Protein AF-A0A964T7A7-F1 (afdb_monomer)

pLDDT: mean 76.81, std 13.92, range [49.34, 94.44]

Structure (mmCIF, N/CA/C/O backbone):
data_AF-A0A964T7A7-F1
#
_entry.id   AF-A0A964T7A7-F1
#
loop_
_atom_site.group_PDB
_atom_site.id
_atom_site.type_symbol
_atom_site.label_atom_id
_atom_site.label_alt_id
_atom_site.label_comp_id
_atom_site.label_asym_id
_atom_site.label_entity_id
_atom_site.label_seq_id
_atom_site.pdbx_PDB_ins_code
_atom_site.Cartn_x
_atom_site.Cartn_y
_atom_site.Cartn_z
_atom_site.occupancy
_atom_site.B_iso_or_equiv
_atom_site.auth_seq_id
_atom_site.auth_comp_id
_atom_site.auth_asym_id
_atom_site.auth_atom_id
_atom_site.pdbx_PDB_model_num
ATOM 1 N N . MET A 1 1 ? -8.653 9.385 23.011 1.00 59.00 1 MET A N 1
ATOM 2 C CA . MET A 1 1 ? -8.189 8.567 21.865 1.00 59.00 1 MET A CA 1
ATOM 3 C C . MET A 1 1 ? -9.128 7.377 21.705 1.00 59.00 1 MET A C 1
ATOM 5 O O . MET A 1 1 ? -9.137 6.504 22.560 1.00 59.00 1 MET A O 1
ATOM 9 N N . SER A 1 2 ? -10.001 7.378 20.697 1.00 71.25 2 SER A N 1
ATOM 10 C CA . SER A 1 2 ? -11.030 6.335 20.552 1.00 71.25 2 SER A CA 1
ATOM 11 C C . SER A 1 2 ? -10.385 5.025 20.073 1.00 71.25 2 SER A C 1
ATOM 13 O O . SER A 1 2 ? -9.613 5.054 19.118 1.00 71.25 2 SER A O 1
ATOM 15 N N . THR A 1 3 ? -10.675 3.885 20.712 1.00 72.75 3 THR A N 1
ATOM 16 C CA . THR A 1 3 ? -10.084 2.555 20.425 1.00 72.75 3 THR A CA 1
ATOM 17 C C . THR A 1 3 ? -10.106 2.189 18.934 1.00 72.75 3 THR A C 1
ATOM 19 O O . THR A 1 3 ? -9.164 1.589 18.424 1.00 72.75 3 THR A O 1
ATOM 22 N N . ARG A 1 4 ? -11.123 2.669 18.204 1.00 67.44 4 ARG A N 1
ATOM 23 C CA . ARG A 1 4 ? -11.250 2.568 16.738 1.00 67.44 4 ARG A CA 1
ATOM 24 C C . ARG A 1 4 ? -10.033 3.094 15.967 1.00 67.44 4 ARG A C 1
ATOM 26 O O . ARG A 1 4 ? -9.632 2.493 14.981 1.00 67.44 4 ARG A O 1
ATOM 33 N N . PHE A 1 5 ? -9.437 4.192 16.429 1.00 75.19 5 PHE A N 1
ATOM 34 C CA . PHE A 1 5 ? -8.289 4.818 15.779 1.00 75.19 5 PHE A 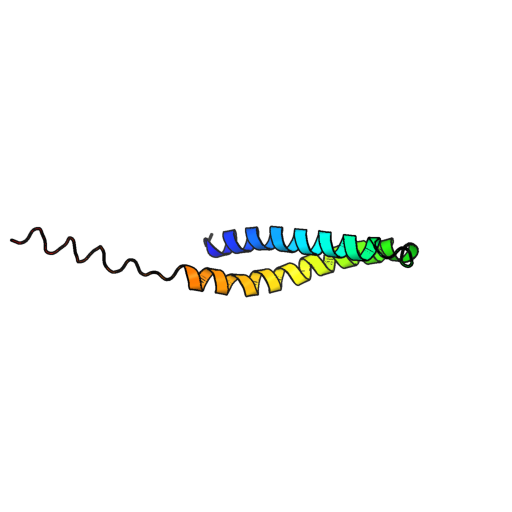CA 1
ATOM 35 C C . PHE A 1 5 ? -7.020 3.988 15.982 1.00 75.19 5 PHE A C 1
ATOM 37 O O . PHE A 1 5 ? -6.251 3.819 15.045 1.00 75.19 5 PHE A O 1
ATOM 44 N N . ARG A 1 6 ? -6.834 3.391 17.170 1.00 79.00 6 ARG A N 1
ATOM 45 C CA . ARG A 1 6 ? -5.692 2.496 17.441 1.00 79.00 6 ARG A CA 1
ATOM 46 C C . ARG A 1 6 ? -5.740 1.251 16.555 1.00 79.00 6 ARG A C 1
ATOM 48 O O . ARG A 1 6 ? -4.723 0.879 15.986 1.00 79.00 6 ARG A O 1
ATOM 55 N N . ILE A 1 7 ? -6.921 0.650 16.404 1.00 79.31 7 ILE A N 1
ATOM 56 C CA . ILE A 1 7 ? -7.117 -0.523 15.539 1.00 79.31 7 ILE A CA 1
ATOM 57 C C . ILE A 1 7 ? -6.862 -0.159 14.071 1.00 79.31 7 ILE A C 1
ATOM 59 O O . ILE A 1 7 ? -6.109 -0.853 13.395 1.00 79.31 7 ILE A O 1
ATOM 63 N N . ALA A 1 8 ? -7.427 0.952 13.590 1.00 77.31 8 ALA A N 1
ATOM 64 C CA . ALA A 1 8 ? -7.205 1.409 12.220 1.00 77.31 8 ALA A CA 1
ATOM 65 C C . ALA A 1 8 ? -5.722 1.704 11.939 1.00 77.31 8 ALA A C 1
ATOM 67 O O . ALA A 1 8 ? -5.218 1.323 10.889 1.00 77.31 8 ALA A O 1
ATOM 68 N N . MET A 1 9 ? -5.008 2.317 12.888 1.00 81.62 9 MET A N 1
ATOM 69 C CA . MET A 1 9 ? -3.579 2.620 12.761 1.00 81.62 9 MET A CA 1
ATOM 70 C C . MET A 1 9 ? -2.715 1.352 12.693 1.00 81.62 9 MET A C 1
ATOM 72 O O . MET A 1 9 ? -1.798 1.280 11.878 1.00 81.62 9 MET A O 1
ATOM 76 N N . LEU A 1 10 ? -3.035 0.336 13.503 1.00 85.06 10 LEU A N 1
ATOM 77 C CA . LEU A 1 10 ? -2.355 -0.964 13.458 1.00 85.06 10 LEU A CA 1
ATOM 78 C C . LEU A 1 10 ? -2.577 -1.668 12.114 1.00 85.06 10 LEU A C 1
ATOM 80 O O . LEU A 1 10 ? -1.621 -2.129 11.493 1.00 85.06 10 LEU A O 1
ATOM 84 N N . ILE A 1 11 ? -3.825 -1.710 11.639 1.00 83.12 11 ILE A N 1
ATOM 85 C CA . ILE A 1 11 ? -4.173 -2.341 10.358 1.00 83.12 11 ILE A CA 1
ATOM 86 C C . ILE A 1 11 ? -3.530 -1.586 9.194 1.00 83.12 11 ILE A C 1
ATOM 88 O O . ILE A 1 11 ? -2.988 -2.215 8.292 1.00 83.12 11 ILE A O 1
ATOM 92 N N . TYR A 1 12 ? -3.530 -0.254 9.232 1.00 84.19 12 TYR A N 1
ATOM 93 C CA . TYR A 1 12 ? -2.891 0.577 8.215 1.00 84.19 12 TYR A CA 1
ATOM 94 C C . TYR A 1 12 ? -1.407 0.235 8.048 1.00 84.19 12 TYR A C 1
ATOM 96 O O . TYR A 1 12 ? -0.958 0.034 6.923 1.00 84.19 12 TYR A O 1
ATOM 104 N N . GLY A 1 13 ? -0.659 0.105 9.150 1.00 86.81 13 GLY A N 1
ATOM 105 C CA . GLY A 1 13 ? 0.756 -0.269 9.095 1.00 86.81 13 GLY A CA 1
ATOM 106 C C . GLY A 1 13 ? 0.981 -1.629 8.427 1.00 86.81 13 GLY A C 1
ATOM 107 O O . GLY A 1 13 ? 1.843 -1.751 7.560 1.00 86.81 13 GLY A O 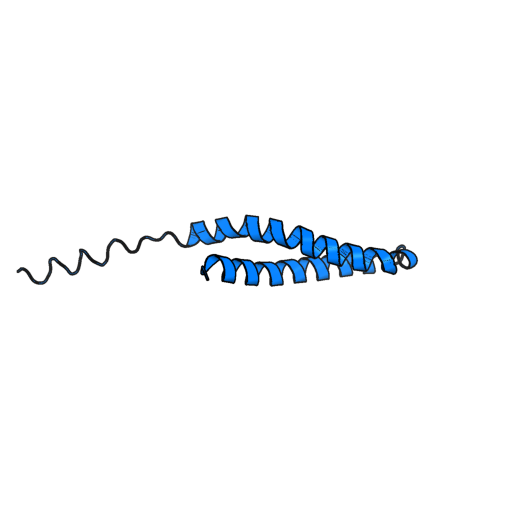1
ATOM 108 N N . MET A 1 14 ? 0.164 -2.628 8.779 1.00 88.56 14 MET A N 1
ATOM 109 C CA . MET A 1 14 ? 0.238 -3.971 8.190 1.00 88.56 14 MET A CA 1
ATOM 110 C C . MET A 1 14 ? -0.111 -3.966 6.697 1.00 88.56 14 MET A C 1
ATOM 112 O O . MET A 1 14 ? 0.628 -4.520 5.888 1.00 88.56 14 MET A O 1
ATOM 116 N N . VAL A 1 15 ? -1.203 -3.301 6.314 1.00 87.81 15 VAL A N 1
ATOM 117 C CA . VAL A 1 15 ? -1.643 -3.198 4.914 1.00 87.81 15 VAL A CA 1
ATOM 118 C C . VAL A 1 15 ? -0.607 -2.466 4.070 1.00 87.81 15 VAL A C 1
ATOM 120 O O . VAL A 1 15 ? -0.251 -2.945 2.997 1.00 87.81 15 VAL A O 1
ATOM 123 N N . ASN A 1 16 ? -0.089 -1.337 4.560 1.00 90.50 16 ASN A N 1
ATOM 124 C CA . ASN A 1 16 ? 0.931 -0.568 3.858 1.00 90.50 16 ASN A CA 1
ATOM 125 C C . ASN A 1 16 ? 2.207 -1.394 3.636 1.00 90.50 16 ASN A C 1
ATOM 127 O O . ASN A 1 16 ? 2.753 -1.384 2.537 1.00 90.50 16 ASN A O 1
ATOM 131 N N . ALA A 1 17 ? 2.654 -2.153 4.645 1.00 90.00 17 ALA A N 1
ATOM 132 C CA . ALA A 1 17 ? 3.825 -3.022 4.528 1.00 90.00 17 ALA A CA 1
ATOM 133 C C . ALA A 1 17 ? 3.627 -4.147 3.497 1.00 90.00 17 ALA A C 1
ATOM 135 O O . ALA A 1 17 ? 4.521 -4.402 2.690 1.00 90.00 17 ALA A O 1
ATOM 136 N N . VAL A 1 18 ? 2.454 -4.793 3.486 1.00 91.25 18 VAL A N 1
ATOM 137 C CA . VAL A 1 18 ? 2.130 -5.858 2.522 1.00 91.25 18 VAL A CA 1
ATOM 138 C C . VAL A 1 18 ? 2.037 -5.309 1.097 1.00 91.25 18 VAL A C 1
ATOM 140 O O . VAL A 1 18 ? 2.621 -5.896 0.189 1.00 91.25 18 VAL A O 1
ATOM 143 N N . LEU A 1 19 ? 1.359 -4.172 0.896 1.00 91.69 19 LEU A N 1
ATOM 144 C CA . LEU A 1 19 ? 1.262 -3.515 -0.414 1.00 91.69 19 LEU A CA 1
ATOM 145 C C . LEU A 1 19 ? 2.633 -3.098 -0.942 1.00 91.69 19 LEU A C 1
ATOM 147 O O . LEU A 1 19 ? 2.947 -3.364 -2.100 1.00 91.69 19 LEU A O 1
ATOM 151 N N . PHE A 1 20 ? 3.456 -2.497 -0.083 1.00 91.88 20 PHE A N 1
ATOM 152 C CA . PHE A 1 20 ? 4.809 -2.095 -0.441 1.00 91.88 20 PHE A CA 1
ATOM 153 C C . PHE A 1 20 ? 5.660 -3.302 -0.840 1.00 91.88 20 PHE A C 1
ATOM 155 O O . PHE A 1 20 ? 6.246 -3.305 -1.920 1.00 91.88 20 PHE A O 1
ATOM 162 N N . GLY A 1 21 ? 5.691 -4.349 -0.011 1.00 92.62 21 GLY A N 1
ATOM 163 C CA . GLY A 1 21 ? 6.462 -5.557 -0.299 1.00 92.62 21 GLY A CA 1
ATOM 164 C C . GLY A 1 21 ? 6.021 -6.228 -1.600 1.00 92.62 21 GLY A C 1
ATOM 165 O O . GLY A 1 21 ? 6.853 -6.499 -2.462 1.00 92.62 21 GLY A O 1
ATOM 166 N N . ALA A 1 22 ? 4.713 -6.428 -1.783 1.00 93.69 22 ALA A N 1
ATOM 167 C CA . ALA A 1 22 ? 4.165 -7.015 -3.002 1.00 93.69 22 ALA A CA 1
ATOM 168 C C . ALA A 1 22 ? 4.458 -6.156 -4.244 1.00 93.69 22 ALA A C 1
ATOM 170 O O . ALA A 1 22 ? 4.853 -6.689 -5.280 1.00 93.69 22 ALA A O 1
ATOM 171 N N . GLY A 1 23 ? 4.320 -4.831 -4.137 1.00 91.94 23 GLY A N 1
ATOM 172 C CA . GLY A 1 23 ? 4.608 -3.901 -5.225 1.00 91.94 23 GLY A CA 1
ATOM 173 C C . GLY A 1 23 ? 6.086 -3.891 -5.617 1.00 91.94 23 GLY A C 1
ATOM 174 O O . GLY A 1 23 ? 6.405 -3.939 -6.802 1.00 91.94 23 GLY A O 1
ATOM 175 N N . VAL A 1 24 ? 6.998 -3.895 -4.641 1.00 93.00 24 VAL A N 1
ATOM 176 C CA . VAL A 1 24 ? 8.443 -3.966 -4.902 1.00 93.00 24 VAL A CA 1
ATOM 177 C C . VAL A 1 24 ? 8.813 -5.303 -5.538 1.00 93.00 24 VAL A C 1
ATOM 179 O O . VAL A 1 24 ? 9.533 -5.310 -6.532 1.00 93.00 24 VAL A O 1
ATOM 182 N N . ILE A 1 25 ? 8.283 -6.423 -5.032 1.00 94.44 25 ILE A N 1
ATOM 183 C CA . ILE A 1 25 ? 8.494 -7.746 -5.639 1.00 94.44 25 ILE A CA 1
ATOM 184 C C . ILE A 1 25 ? 8.015 -7.744 -7.095 1.00 94.44 25 ILE A C 1
ATOM 186 O O . ILE A 1 25 ? 8.748 -8.194 -7.970 1.00 94.44 25 ILE A O 1
ATOM 190 N N . ALA A 1 26 ? 6.834 -7.189 -7.378 1.00 91.12 26 ALA A N 1
ATOM 191 C CA . ALA A 1 26 ? 6.305 -7.105 -8.737 1.00 91.12 26 ALA A CA 1
ATOM 192 C C . ALA A 1 26 ? 7.201 -6.266 -9.669 1.00 91.12 26 ALA A C 1
ATOM 194 O O . ALA A 1 26 ? 7.471 -6.684 -10.793 1.00 91.12 26 ALA A O 1
ATOM 195 N N . VAL A 1 27 ? 7.707 -5.118 -9.200 1.00 89.69 27 VAL A N 1
ATOM 196 C CA . VAL A 1 27 ? 8.609 -4.247 -9.979 1.00 89.69 27 VAL A CA 1
ATOM 197 C C . VAL A 1 27 ? 9.955 -4.916 -10.252 1.00 89.69 27 VAL A C 1
ATOM 199 O O . VAL A 1 27 ? 10.473 -4.827 -11.365 1.00 89.69 27 VAL A O 1
ATOM 202 N N . LEU A 1 28 ? 10.525 -5.586 -9.251 1.00 90.25 28 LEU A N 1
ATOM 203 C CA . LEU A 1 28 ? 11.834 -6.230 -9.364 1.00 90.25 28 LEU A CA 1
ATOM 204 C C . LEU A 1 28 ? 11.776 -7.570 -10.105 1.00 90.25 28 LEU A C 1
ATOM 206 O O . LEU A 1 28 ? 12.776 -7.988 -10.681 1.00 90.25 28 LEU A O 1
ATOM 210 N N . SER A 1 29 ? 10.612 -8.224 -10.142 1.00 92.81 29 SER A N 1
ATOM 211 C CA . SER A 1 29 ? 10.411 -9.466 -10.895 1.00 92.81 29 SER A CA 1
ATOM 212 C C . SER A 1 29 ? 10.499 -9.266 -12.412 1.00 92.81 29 SER A C 1
ATOM 214 O O . SER A 1 29 ? 10.632 -1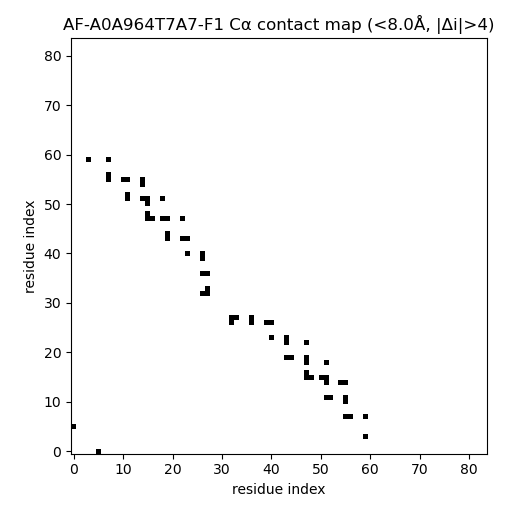0.253 -13.137 1.00 92.81 29 SER A O 1
ATOM 216 N N . VAL A 1 30 ? 10.414 -8.025 -12.906 1.00 90.56 30 VAL A N 1
ATOM 217 C CA . VAL A 1 30 ? 10.491 -7.701 -14.335 1.00 90.56 30 VAL A CA 1
ATOM 218 C C . VAL A 1 30 ? 11.829 -7.008 -14.635 1.00 90.56 30 VAL A C 1
ATOM 220 O O . VAL A 1 30 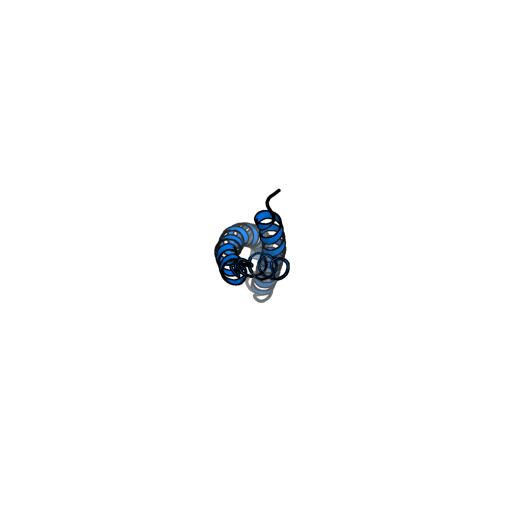? 11.952 -5.792 -14.468 1.00 90.56 30 VAL A O 1
ATOM 223 N N . PRO A 1 31 ? 12.851 -7.745 -15.118 1.00 82.31 31 PRO A N 1
ATOM 224 C CA . PRO A 1 31 ? 14.177 -7.178 -15.381 1.00 82.31 31 PRO A CA 1
ATOM 225 C C . PRO A 1 31 ? 14.184 -6.152 -16.526 1.00 82.31 31 PRO A C 1
ATOM 227 O O . PRO A 1 31 ? 15.056 -5.290 -16.572 1.00 82.31 31 PRO A O 1
ATOM 230 N N . ALA A 1 32 ? 13.179 -6.176 -17.410 1.00 86.44 32 ALA A N 1
ATOM 231 C CA . ALA A 1 32 ? 13.011 -5.196 -18.488 1.00 86.44 32 ALA A CA 1
ATOM 232 C C . ALA A 1 32 ? 12.756 -3.758 -17.989 1.00 86.44 32 ALA A C 1
ATOM 234 O O . ALA A 1 32 ? 12.817 -2.815 -18.773 1.00 86.44 32 ALA A O 1
ATOM 235 N N . TRP A 1 33 ? 12.467 -3.571 -16.697 1.00 82.88 33 TRP A N 1
ATOM 236 C CA . TRP A 1 33 ? 12.210 -2.264 -16.090 1.00 82.88 33 TRP A CA 1
ATOM 237 C C . TRP A 1 33 ? 13.404 -1.703 -15.313 1.00 82.88 33 TRP A C 1
ATOM 239 O O . TRP A 1 33 ? 13.238 -0.725 -14.587 1.00 82.88 33 TRP A O 1
ATOM 249 N N . ALA A 1 34 ? 14.601 -2.279 -15.475 1.00 81.69 34 ALA A N 1
ATOM 250 C CA . ALA A 1 34 ? 15.798 -1.903 -14.720 1.00 81.69 34 ALA A CA 1
ATOM 251 C C . ALA A 1 34 ? 16.081 -0.390 -14.711 1.00 81.69 34 ALA A C 1
ATOM 253 O O . ALA A 1 34 ? 16.350 0.198 -13.663 1.00 81.69 34 ALA A O 1
ATOM 254 N N . GLU A 1 35 ? 15.944 0.274 -15.859 1.00 87.69 35 GLU A N 1
ATOM 255 C CA . GLU A 1 35 ? 16.135 1.725 -15.966 1.00 87.69 35 GLU A CA 1
ATOM 256 C C . GLU A 1 35 ? 15.016 2.528 -15.285 1.00 87.69 35 GLU A C 1
ATOM 258 O O . GLU A 1 35 ? 15.253 3.621 -14.765 1.00 87.69 35 GLU A O 1
ATOM 263 N N . ALA A 1 36 ? 13.802 1.977 -15.249 1.00 87.38 36 ALA A N 1
ATOM 264 C CA . ALA A 1 36 ? 12.624 2.595 -14.657 1.00 87.38 36 ALA A CA 1
ATOM 265 C C . ALA A 1 36 ? 12.510 2.355 -13.143 1.00 87.38 36 ALA A C 1
ATOM 267 O O . ALA A 1 36 ? 11.758 3.072 -12.483 1.00 87.38 36 ALA A O 1
ATOM 268 N N . TRP A 1 37 ? 13.267 1.419 -12.553 1.00 87.81 37 TRP A N 1
ATOM 269 C CA . TRP A 1 37 ? 13.236 1.128 -11.109 1.00 87.81 37 TRP A CA 1
ATOM 270 C C . TRP A 1 37 ? 13.447 2.370 -10.239 1.00 87.81 37 TRP A C 1
ATOM 272 O O . TRP A 1 37 ? 12.797 2.507 -9.201 1.00 87.81 37 TRP A O 1
ATOM 282 N N . LYS A 1 38 ? 14.276 3.318 -10.701 1.00 87.31 38 LYS A N 1
ATOM 283 C CA . LYS A 1 38 ? 14.518 4.597 -10.014 1.00 87.31 38 LYS A CA 1
ATOM 284 C C . LYS A 1 38 ? 13.247 5.438 -9.820 1.00 87.31 38 LYS A C 1
ATOM 286 O O . LYS A 1 38 ? 13.192 6.244 -8.899 1.00 87.31 38 LYS A O 1
ATOM 291 N N . TYR A 1 39 ? 12.237 5.243 -10.668 1.00 91.69 39 TYR A N 1
ATOM 292 C CA . TYR A 1 39 ? 10.941 5.921 -10.601 1.00 91.69 39 TYR A CA 1
ATOM 293 C C . TYR A 1 39 ? 9.840 4.999 -10.068 1.00 91.69 39 TYR A C 1
ATOM 295 O O . TYR A 1 39 ? 8.997 5.434 -9.285 1.00 91.69 39 TYR A O 1
ATOM 303 N N . LEU A 1 40 ? 9.870 3.717 -10.445 1.00 88.56 40 LEU A N 1
ATOM 304 C CA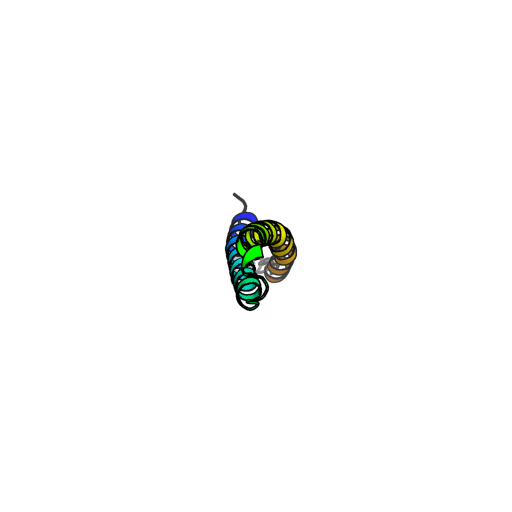 . LEU A 1 40 ? 8.868 2.730 -10.048 1.00 88.56 40 LEU A CA 1
ATOM 305 C C . LEU A 1 40 ? 8.897 2.449 -8.547 1.00 88.56 40 LEU A C 1
ATOM 307 O O . LEU A 1 40 ? 7.836 2.353 -7.944 1.00 88.56 40 LEU A O 1
ATOM 311 N N . ILE A 1 41 ? 10.075 2.364 -7.919 1.00 88.56 41 ILE A N 1
ATOM 312 C CA . ILE A 1 41 ? 10.160 2.100 -6.474 1.00 88.56 41 ILE A CA 1
ATOM 313 C C . ILE A 1 41 ? 9.542 3.255 -5.661 1.00 88.56 41 ILE A C 1
ATOM 315 O O . ILE A 1 41 ? 8.652 2.982 -4.852 1.00 88.56 41 ILE A O 1
ATOM 319 N N . PRO A 1 42 ? 9.903 4.538 -5.886 1.00 90.50 42 PRO A N 1
ATOM 320 C CA . PRO A 1 42 ? 9.200 5.657 -5.257 1.00 90.50 42 PRO A CA 1
ATOM 321 C C . PRO A 1 42 ? 7.700 5.681 -5.564 1.00 90.50 42 PRO A C 1
ATOM 323 O O . PRO A 1 42 ? 6.899 5.932 -4.665 1.00 90.50 42 PRO A O 1
ATOM 326 N N . ALA A 1 43 ? 7.300 5.375 -6.803 1.00 92.00 43 ALA A N 1
ATOM 327 C CA . ALA A 1 43 ? 5.891 5.316 -7.178 1.00 92.00 43 ALA A CA 1
ATOM 328 C C . ALA A 1 43 ? 5.132 4.232 -6.396 1.00 92.00 43 ALA A C 1
ATOM 330 O O . ALA A 1 43 ? 4.035 4.496 -5.911 1.00 92.00 43 ALA A O 1
ATOM 331 N N . VAL A 1 44 ? 5.726 3.050 -6.202 1.00 90.75 44 VAL A N 1
ATOM 332 C CA . VAL A 1 44 ? 5.159 1.977 -5.373 1.00 90.75 44 VAL A CA 1
ATOM 333 C C . VAL A 1 44 ? 4.999 2.440 -3.931 1.00 90.75 44 VAL A C 1
ATOM 335 O O . VAL A 1 44 ? 3.951 2.191 -3.347 1.00 90.75 44 VAL A O 1
ATOM 338 N N . ILE A 1 45 ? 5.974 3.149 -3.354 1.00 91.00 45 ILE A N 1
ATOM 339 C CA . ILE A 1 45 ? 5.863 3.683 -1.985 1.00 91.00 45 ILE A CA 1
ATOM 340 C C . ILE A 1 45 ? 4.656 4.620 -1.871 1.00 91.00 45 ILE A C 1
ATOM 342 O O . ILE A 1 45 ? 3.812 4.438 -0.993 1.00 91.00 45 ILE A O 1
ATOM 346 N N . VAL A 1 46 ? 4.544 5.595 -2.779 1.00 91.69 46 VAL A N 1
ATOM 347 C CA . VAL A 1 46 ? 3.430 6.557 -2.786 1.00 91.69 46 VAL A CA 1
ATOM 348 C C . VAL A 1 46 ? 2.097 5.841 -3.000 1.00 91.69 46 VAL A C 1
ATOM 350 O O . VAL A 1 46 ? 1.147 6.081 -2.256 1.00 91.69 46 VAL A O 1
ATOM 353 N N . ALA A 1 47 ? 2.031 4.915 -3.956 1.00 90.75 47 ALA A N 1
ATOM 354 C CA . ALA A 1 47 ? 0.837 4.123 -4.218 1.00 90.75 47 ALA A CA 1
ATOM 355 C C . ALA A 1 47 ? 0.434 3.285 -2.997 1.00 90.75 47 ALA A C 1
ATOM 357 O O . ALA A 1 47 ? -0.742 3.248 -2.655 1.00 90.75 47 ALA A O 1
ATOM 358 N N . SER A 1 48 ? 1.392 2.674 -2.295 1.00 87.75 48 SER A N 1
ATOM 359 C CA . SER A 1 48 ? 1.142 1.872 -1.089 1.00 87.75 48 SER A CA 1
ATOM 360 C C . SER A 1 48 ? 0.514 2.715 0.014 1.00 87.75 48 SER A C 1
ATOM 362 O O . SER A 1 48 ? -0.507 2.324 0.573 1.00 87.75 48 SER A O 1
ATOM 364 N N . LEU A 1 49 ? 1.067 3.905 0.271 1.00 87.88 49 LEU A N 1
ATOM 365 C CA . LEU A 1 49 ? 0.557 4.829 1.287 1.00 87.88 49 LEU A CA 1
ATOM 366 C C . LEU A 1 49 ? -0.857 5.315 0.946 1.00 87.88 49 LEU A C 1
ATOM 368 O O . LEU A 1 49 ? -1.741 5.325 1.806 1.00 87.88 49 LEU A O 1
ATOM 372 N N . VAL A 1 50 ? -1.083 5.682 -0.319 1.00 89.50 50 VAL A N 1
ATOM 373 C CA . VAL A 1 50 ? -2.380 6.180 -0.794 1.00 89.50 50 VAL A CA 1
ATOM 374 C C . VAL A 1 50 ? -3.433 5.077 -0.800 1.00 89.50 50 VAL A C 1
ATOM 376 O O . VAL A 1 50 ? -4.567 5.344 -0.421 1.00 89.50 50 VAL A O 1
ATOM 379 N N . LEU A 1 51 ? -3.083 3.847 -1.186 1.00 84.50 51 LEU A N 1
ATOM 380 C CA . LEU A 1 51 ? -4.003 2.706 -1.229 1.00 84.50 51 LEU A CA 1
ATOM 381 C C . LEU A 1 51 ? -4.263 2.108 0.160 1.00 84.50 51 LEU A C 1
ATOM 383 O O . LEU A 1 51 ? -5.368 1.634 0.428 1.00 84.50 51 LEU A O 1
ATOM 387 N N . ALA A 1 52 ? -3.294 2.166 1.076 1.00 81.06 52 ALA A N 1
ATOM 388 C CA . ALA A 1 52 ? -3.452 1.634 2.426 1.00 81.06 52 ALA A CA 1
ATOM 389 C C . ALA A 1 52 ? -4.549 2.358 3.220 1.00 81.06 52 ALA A C 1
ATOM 391 O O . ALA A 1 52 ? -5.271 1.719 3.985 1.00 81.06 52 ALA A O 1
ATOM 392 N N . ALA A 1 53 ? -4.720 3.669 3.024 1.00 76.19 53 ALA A N 1
ATOM 393 C CA . ALA A 1 53 ? -5.742 4.462 3.708 1.00 76.19 53 ALA A CA 1
ATOM 394 C C . ALA A 1 53 ? -7.196 4.030 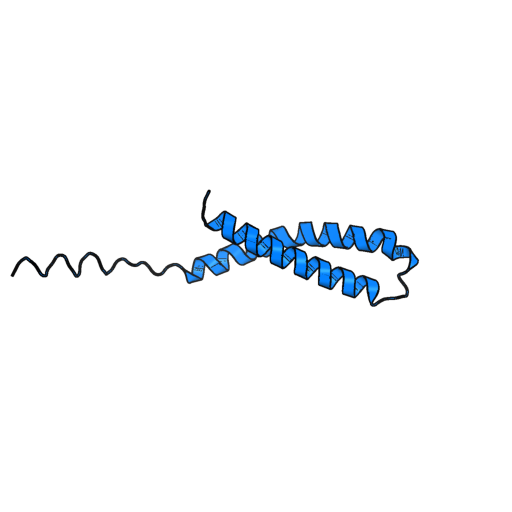3.385 1.00 76.19 53 ALA A C 1
ATOM 396 O O . ALA A 1 53 ? -7.929 3.701 4.324 1.00 76.19 53 ALA A O 1
ATOM 397 N N . PRO A 1 54 ? -7.645 3.963 2.113 1.00 77.94 54 PRO A N 1
ATOM 398 C CA . PRO A 1 54 ? -8.981 3.487 1.770 1.00 77.94 54 PRO A CA 1
ATOM 399 C C . PRO A 1 54 ? -9.167 2.005 2.105 1.00 77.94 54 PRO A C 1
ATOM 401 O O . PRO A 1 54 ? -10.229 1.638 2.600 1.00 77.94 54 PRO A O 1
ATOM 404 N N . ILE A 1 55 ? -8.142 1.159 1.937 1.00 74.88 55 ILE A N 1
ATOM 405 C CA . ILE A 1 55 ? -8.229 -0.263 2.309 1.00 74.88 55 ILE A CA 1
ATOM 406 C C . ILE A 1 55 ? -8.454 -0.423 3.822 1.00 74.88 55 ILE A C 1
ATOM 408 O O . ILE A 1 55 ? -9.343 -1.164 4.247 1.00 74.88 55 ILE A O 1
ATOM 412 N N . ALA A 1 56 ? -7.706 0.309 4.654 1.00 71.62 56 ALA A N 1
ATOM 413 C CA . ALA A 1 56 ? -7.900 0.301 6.103 1.00 71.62 56 ALA A CA 1
ATOM 414 C C . ALA A 1 56 ? -9.281 0.850 6.501 1.00 71.62 56 ALA A C 1
ATOM 416 O O . ALA A 1 56 ? -9.906 0.344 7.438 1.00 71.62 56 ALA A O 1
ATOM 417 N N . TRP A 1 57 ? -9.786 1.852 5.775 1.00 69.19 57 TRP A N 1
ATOM 418 C CA . TRP A 1 57 ? -11.098 2.435 6.041 1.00 69.19 57 TRP A CA 1
ATOM 419 C C . TRP A 1 57 ? -12.252 1.492 5.682 1.00 69.19 57 TRP A C 1
ATOM 421 O O . TRP A 1 57 ? -13.201 1.393 6.456 1.00 69.19 57 TRP A O 1
ATOM 431 N N . VAL A 1 58 ? -12.144 0.736 4.583 1.00 73.62 58 VAL A N 1
ATOM 432 C CA . VAL A 1 58 ? -13.121 -0.296 4.184 1.00 73.62 58 VAL A CA 1
ATOM 433 C C . VAL A 1 58 ? -13.088 -1.509 5.118 1.00 73.62 58 VAL A C 1
ATOM 435 O O . VAL A 1 58 ? -14.127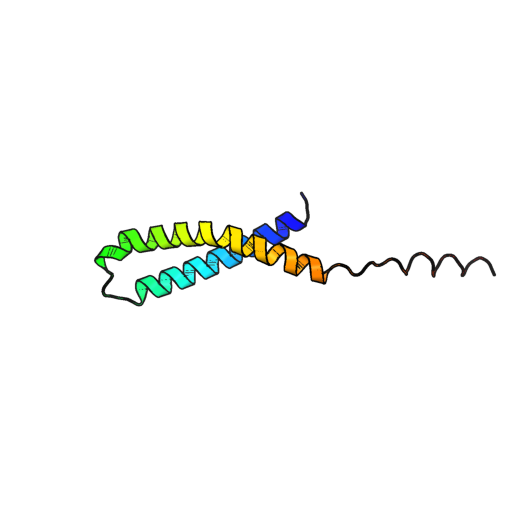 -2.117 5.370 1.00 73.62 58 VAL A O 1
ATOM 438 N N . MET A 1 59 ? -11.936 -1.844 5.705 1.00 65.31 59 MET A N 1
ATOM 439 C CA . MET A 1 59 ? -11.852 -2.911 6.713 1.00 65.31 59 MET A CA 1
ATOM 440 C C . MET A 1 59 ? -12.402 -2.508 8.092 1.00 65.31 59 MET A C 1
ATOM 442 O O . MET A 1 59 ? -12.883 -3.360 8.842 1.00 65.31 59 MET A O 1
ATOM 446 N N . ALA A 1 60 ? -12.385 -1.221 8.447 1.00 66.06 60 ALA A N 1
ATOM 447 C CA . ALA A 1 60 ? -12.912 -0.731 9.723 1.00 66.06 60 ALA A CA 1
ATOM 448 C C . ALA A 1 60 ? -14.391 -1.105 10.023 1.00 66.06 60 ALA A C 1
ATOM 450 O O . ALA A 1 60 ? -14.665 -1.501 11.162 1.00 66.06 60 ALA A O 1
ATOM 451 N N . PRO A 1 61 ? -15.363 -1.024 9.085 1.00 60.75 61 PRO A N 1
ATOM 452 C CA . PRO A 1 61 ? -16.741 -1.455 9.339 1.00 60.75 61 PRO A CA 1
ATOM 453 C C . PRO A 1 61 ? -16.867 -2.965 9.587 1.00 60.75 61 PRO A C 1
ATOM 455 O O . PRO A 1 61 ? -17.668 -3.366 10.432 1.00 60.75 61 PRO A O 1
ATOM 458 N N . TRP A 1 62 ? -16.035 -3.795 8.945 1.00 61.03 62 TRP A N 1
ATOM 459 C CA . TRP A 1 62 ? -16.052 -5.255 9.126 1.00 61.03 62 TRP A CA 1
ATOM 460 C C . TRP A 1 62 ? -15.695 -5.673 10.558 1.00 61.03 62 TRP A C 1
ATOM 462 O O . TRP A 1 62 ? -16.322 -6.568 11.125 1.00 61.03 62 TRP A O 1
ATOM 472 N N . LEU A 1 63 ? -14.753 -4.974 11.198 1.00 57.53 63 LEU A N 1
ATOM 473 C CA . LEU A 1 63 ? -14.432 -5.199 12.613 1.00 57.53 63 LEU A CA 1
ATOM 474 C C . LEU A 1 63 ? -15.537 -4.734 13.569 1.00 57.53 63 LEU A C 1
ATOM 476 O O . LEU A 1 63 ? -15.659 -5.268 14.671 1.00 57.53 63 LEU A O 1
ATOM 480 N N . ARG A 1 64 ? -16.356 -3.758 13.161 1.00 57.25 64 ARG A N 1
ATOM 481 C CA . ARG A 1 64 ? -17.461 -3.235 13.975 1.00 57.25 64 ARG A CA 1
ATOM 482 C C . ARG A 1 64 ? -18.633 -4.209 14.042 1.00 57.25 64 ARG A C 1
ATOM 484 O O . ARG A 1 64 ? -19.200 -4.387 15.117 1.00 57.25 64 ARG A O 1
ATOM 491 N N . ALA A 1 65 ? -18.941 -4.872 12.927 1.00 55.75 65 ALA A N 1
ATOM 492 C CA . ALA A 1 65 ? -20.006 -5.871 12.851 1.00 55.75 65 ALA A CA 1
ATOM 493 C C . ALA A 1 65 ? -19.764 -7.069 13.790 1.00 55.75 65 ALA A C 1
ATOM 495 O O . ALA A 1 65 ? -20.712 -7.639 14.318 1.00 55.75 65 ALA A O 1
ATOM 496 N N . ARG A 1 66 ? -18.498 -7.418 14.068 1.00 56.31 66 ARG A N 1
ATOM 497 C CA . ARG A 1 66 ? -18.152 -8.576 14.909 1.00 56.31 66 ARG A CA 1
ATOM 498 C C . ARG A 1 66 ? -18.291 -8.335 16.421 1.00 56.31 66 ARG A C 1
ATOM 500 O O . ARG A 1 66 ? -18.309 -9.304 17.171 1.00 56.31 66 ARG A O 1
ATOM 507 N N . TYR A 1 67 ? -18.385 -7.082 16.882 1.00 55.03 67 TYR A N 1
ATOM 508 C CA . TYR A 1 67 ? -18.346 -6.748 18.319 1.00 55.03 67 TYR A CA 1
ATOM 509 C C . TYR A 1 67 ? -19.655 -6.221 18.916 1.00 55.03 67 TYR A C 1
ATOM 511 O O . TYR A 1 67 ? -19.699 -5.917 20.107 1.00 55.03 67 TYR A O 1
ATOM 519 N N . TRP A 1 68 ? -20.740 -6.143 18.145 1.00 49.59 68 TRP A N 1
ATOM 520 C CA . TRP A 1 68 ? -22.065 -5.883 18.713 1.00 49.59 68 TRP A CA 1
ATOM 521 C C . TRP A 1 68 ? -22.668 -7.177 19.257 1.00 49.59 68 TRP A C 1
ATOM 523 O O . TRP A 1 68 ? -23.568 -7.770 18.676 1.00 49.59 68 TRP A O 1
ATOM 533 N N . ARG A 1 69 ? -22.153 -7.615 20.405 1.00 58.06 69 ARG A N 1
ATOM 534 C CA . ARG A 1 69 ? -22.889 -8.483 21.321 1.00 58.06 69 ARG A CA 1
ATOM 535 C C . ARG A 1 69 ? -23.240 -7.608 22.523 1.00 58.06 69 ARG A C 1
ATOM 537 O O . ARG A 1 69 ? -22.355 -7.358 23.344 1.00 58.06 69 ARG A O 1
ATOM 544 N N . PRO A 1 70 ? -24.458 -7.044 22.594 1.00 56.31 70 PRO A N 1
ATOM 545 C CA . PRO A 1 70 ? -24.883 -6.301 23.767 1.00 56.31 70 PRO A CA 1
ATOM 546 C C . PRO A 1 70 ? -24.860 -7.272 24.948 1.00 56.31 70 PRO A C 1
ATOM 548 O O . PRO A 1 70 ? -25.653 -8.207 24.999 1.00 56.31 70 PRO A O 1
ATOM 551 N N . ARG A 1 71 ? -23.935 -7.083 25.892 1.00 59.34 71 ARG A N 1
ATOM 552 C CA . ARG A 1 71 ? -24.084 -7.644 27.237 1.00 59.34 71 ARG A CA 1
ATOM 553 C C . ARG A 1 71 ? -25.148 -6.818 27.956 1.00 59.34 71 ARG A C 1
ATOM 555 O O . ARG A 1 71 ? -24.824 -5.980 28.783 1.00 59.34 71 ARG A O 1
ATOM 562 N N . ALA A 1 72 ? -26.397 -6.979 27.537 1.00 58.22 72 ALA A N 1
ATOM 563 C CA . ALA A 1 72 ? -27.554 -6.320 28.134 1.00 58.22 72 ALA A CA 1
ATOM 564 C C . ALA A 1 72 ? -28.344 -7.262 29.063 1.00 58.22 72 ALA A C 1
ATOM 566 O O . ALA A 1 72 ? -29.369 -6.861 29.595 1.00 58.22 72 ALA A O 1
ATOM 567 N N . GLU A 1 73 ? -27.885 -8.502 29.271 1.00 57.69 73 GLU A N 1
ATOM 568 C CA . GLU A 1 73 ? -28.672 -9.540 29.960 1.00 57.69 73 GLU A CA 1
ATOM 569 C C . GLU A 1 73 ? -28.136 -9.939 31.349 1.00 57.69 73 GLU A C 1
ATOM 571 O O . GLU A 1 73 ? -28.813 -10.664 32.068 1.00 57.69 73 GLU A O 1
ATOM 576 N N . GLU A 1 74 ? -26.965 -9.456 31.783 1.00 57.50 74 GLU A N 1
ATOM 577 C CA . GLU A 1 74 ? -26.386 -9.873 33.079 1.00 57.50 74 GLU A CA 1
ATOM 578 C C . GLU A 1 74 ? -26.832 -9.002 34.275 1.00 57.50 74 GLU A C 1
ATOM 580 O O . GLU A 1 74 ? -26.736 -9.446 35.416 1.00 57.50 74 GLU A O 1
ATOM 585 N N . GLU A 1 75 ? -27.378 -7.799 34.055 1.00 58.06 75 GLU A N 1
ATOM 586 C CA . GLU A 1 75 ? -27.726 -6.873 35.152 1.00 58.06 75 GLU A CA 1
ATOM 587 C C . GLU A 1 75 ? -29.143 -7.093 35.722 1.00 58.06 75 GLU A C 1
ATOM 589 O O . GLU A 1 75 ? -29.410 -6.770 36.877 1.00 58.06 75 GLU A O 1
ATOM 594 N N . THR A 1 76 ? -30.048 -7.734 34.973 1.00 58.12 76 THR A N 1
ATOM 595 C CA . THR A 1 76 ? -31.416 -8.046 35.436 1.00 58.12 76 THR A CA 1
ATOM 596 C C . THR A 1 76 ? -31.563 -9.441 36.048 1.00 58.12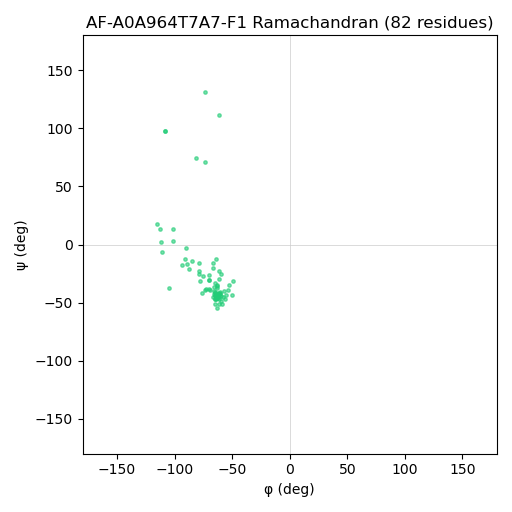 76 THR A C 1
ATOM 598 O O . THR A 1 76 ? -32.510 -9.670 36.798 1.00 58.12 76 THR A O 1
ATOM 601 N N . ALA A 1 77 ? -30.621 -10.361 35.807 1.00 60.03 77 ALA A N 1
ATOM 602 C CA . ALA A 1 77 ? -30.636 -11.704 36.399 1.00 60.03 77 ALA A CA 1
ATOM 603 C C . ALA A 1 77 ? -30.140 -11.728 37.859 1.00 60.03 77 ALA A C 1
ATOM 605 O O . ALA A 1 77 ? -30.536 -12.598 38.630 1.00 60.03 77 ALA A O 1
ATOM 606 N N . GLY A 1 78 ? -29.311 -10.756 38.260 1.00 57.88 78 GLY A N 1
ATOM 607 C CA . GLY A 1 78 ? -28.909 -10.583 39.658 1.00 57.88 78 GLY A CA 1
ATOM 608 C C . GLY A 1 78 ? -30.014 -9.951 40.506 1.00 57.88 78 GLY A C 1
ATOM 609 O O . GLY A 1 78 ? -30.275 -10.421 41.607 1.00 57.88 78 GLY A O 1
ATOM 610 N N . ALA A 1 79 ? -30.702 -8.937 39.966 1.00 61.41 79 ALA A N 1
ATOM 611 C CA . ALA A 1 79 ? -31.626 -8.059 40.696 1.00 61.41 79 ALA A CA 1
ATOM 612 C C . ALA A 1 79 ? -32.846 -8.753 41.332 1.00 61.41 79 ALA A C 1
ATOM 614 O O . ALA A 1 79 ? -33.416 -8.234 42.290 1.00 61.41 79 ALA A O 1
ATOM 615 N N . GLY A 1 80 ? -33.244 -9.923 40.822 1.00 58.88 80 GLY A N 1
ATOM 616 C CA . GLY A 1 80 ? -34.392 -10.683 41.327 1.00 58.88 80 GLY A CA 1
ATOM 617 C C . GLY A 1 80 ? -34.070 -11.705 42.422 1.00 58.88 80 GLY A C 1
ATOM 618 O O . GLY A 1 80 ? -34.989 -12.217 43.050 1.00 58.88 80 GLY A O 1
ATOM 619 N N . SER A 1 81 ? -32.792 -12.017 42.670 1.00 63.66 81 SER A N 1
ATOM 620 C CA . SER A 1 81 ? -32.408 -13.141 43.542 1.00 63.66 81 SER A CA 1
ATOM 621 C C . SER A 1 81 ? -32.243 -12.774 45.025 1.00 63.66 81 SER A C 1
ATOM 623 O O . SER A 1 81 ? -31.983 -13.659 45.835 1.00 63.66 81 SER A O 1
ATOM 625 N N . TYR A 1 82 ? -32.387 -11.501 45.398 1.00 65.50 82 TYR A N 1
ATOM 626 C CA . TYR A 1 82 ? -32.272 -11.017 46.787 1.00 65.50 82 TYR A CA 1
ATOM 627 C C . TYR A 1 82 ? -33.598 -10.498 47.370 1.00 65.50 82 TYR A C 1
ATOM 629 O O . TYR A 1 82 ? -33.602 -9.841 48.409 1.00 65.50 82 TYR A O 1
ATOM 637 N N . ALA A 1 83 ? -34.721 -10.784 46.706 1.00 60.72 83 ALA A N 1
ATOM 638 C CA . ALA A 1 83 ? -36.058 -10.347 47.114 1.00 60.72 83 ALA A CA 1
ATOM 639 C C . ALA A 1 83 ? -37.008 -11.504 47.501 1.00 60.72 83 ALA A C 1
ATOM 641 O O . ALA A 1 83 ? -38.220 -11.299 47.519 1.00 60.72 83 ALA A O 1
ATOM 642 N N . GLY A 1 84 ? -36.484 -12.703 47.788 1.00 49.34 84 GLY A N 1
ATOM 643 C CA . GLY A 1 84 ? -37.265 -13.895 48.152 1.00 49.34 84 GLY A CA 1
ATOM 644 C C . GLY A 1 84 ? -36.847 -14.498 49.481 1.00 49.34 84 GLY A C 1
ATOM 645 O O . GLY A 1 84 ? -35.626 -14.492 49.754 1.00 49.34 84 GLY A O 1
#

Organism: NCBI:txid2555902

Mean predicted aligned error: 12.21 Å

Secondary structure (DSSP, 8-state):
--HHHHHHHHHHHHHHHHHHHHHHHHHHT-GGGTTTHHHHHHHHHHHHHHHHHHHHHHHHHHHHHTS-----SHHHHHHTTT--

Sequence (84 aa):
MSTRFRIAMLIYGMVNAVLFGAGVIAVLSVPAWAEAWKYLIPAVIVASLVLAAPIAWVMAPWLRARYWRPRAEEETAGAGSYAG

Foldseek 3Di:
DDVLVVQLVVQLVVQLVVQLVVQLCVQVVDVVCVVVCVPSNVVSNVVSNVVSNVVSVVVSVVVVVVPPPPPPPPPVVVVPPPPD

Nearest PDB structures (foldseek):
  6x89-assembly1_X1  TM=6.972E-01  e=6.051E+00  Vigna radiata
  7aqq-assembly1_f  TM=6.925E-01  e=6.825E+00  Arabidopsis thaliana
  6n2d-assembly1_c3  TM=3.698E-01  e=7.249E+00  Bacillus sp. PS3

Solvent-accessible surface area (backbone atoms only — not comparable to full-atom values): 4946 Å² total; per-residue (Å²): 135,62,69,69,55,58,54,41,52,54,48,28,55,54,46,25,51,52,44,32,52,53,43,49,50,58,57,65,72,42,71,91,39,64,87,48,43,82,55,50,53,59,48,36,50,53,48,18,58,62,50,19,52,61,53,32,57,65,50,49,59,62,62,52,70,75,63,77,68,82,87,76,6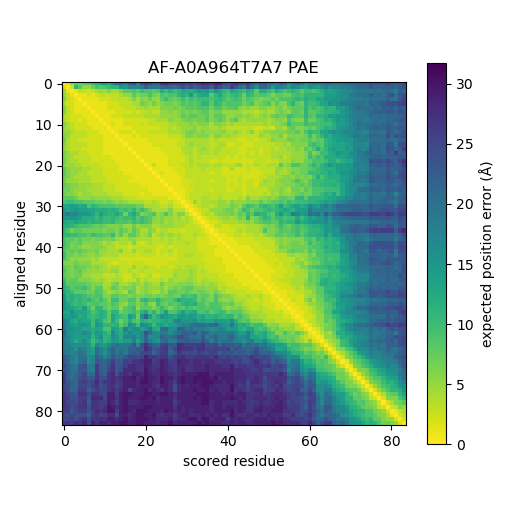7,70,73,67,65,59,70,65,72,82,77,122

Radius of gyration: 23.04 Å; Cα contacts (8 Å, |Δi|>4): 33; chains: 1; bounding box: 53×22×67 Å